Protein AF-A0A7T0G1X0-F1 (afdb_monomer_lite)

pLDDT: mean 75.82, std 17.88, range [45.31, 95.06]

Secondary structure (DSSP, 8-state):
--EEEEE-TTS-EEEEEEHHHHHHHHHHHHH-GGGG-TTS-----------PPPPP---

Foldseek 3Di:
DDKDFDADPVRHGDDIDDPVVVVVVVVCCVVPVVVVDPPPDPDDDPPDPPPDPDDDDDD

Radius of gyration: 16.85 Å; chains: 1; bounding box: 45×26×38 Å

Structure (mmCIF, N/CA/C/O backbone):
data_AF-A0A7T0G1X0-F1
#
_entry.id   AF-A0A7T0G1X0-F1
#
loop_
_atom_site.group_PDB
_atom_site.id
_atom_site.type_symbol
_atom_site.label_atom_id
_atom_site.label_alt_id
_atom_site.label_comp_id
_atom_site.label_asym_id
_atom_site.label_entity_id
_atom_site.label_seq_id
_atom_site.pdbx_PDB_ins_code
_atom_site.Cartn_x
_atom_site.Cartn_y
_atom_site.Cartn_z
_atom_site.occupancy
_atom_site.B_iso_or_equiv
_atom_site.auth_seq_id
_atom_site.auth_comp_id
_atom_site.auth_asym_id
_atom_site.auth_atom_id
_atom_site.pdbx_PDB_model_num
ATOM 1 N N . MET A 1 1 ? -4.417 7.625 19.530 1.00 66.88 1 MET A N 1
ATOM 2 C CA . MET A 1 1 ? -3.801 7.215 18.247 1.00 66.88 1 MET A CA 1
ATOM 3 C C . MET A 1 1 ? -4.905 6.676 17.353 1.00 66.88 1 MET A C 1
ATOM 5 O O . MET A 1 1 ? -5.712 5.911 17.856 1.00 66.88 1 MET A O 1
ATOM 9 N N . HIS A 1 2 ? -4.993 7.101 16.089 1.00 85.50 2 HIS A N 1
ATOM 10 C CA . HIS A 1 2 ? -6.024 6.613 15.164 1.00 85.50 2 HIS A CA 1
ATOM 11 C C . HIS A 1 2 ? -5.473 5.442 14.342 1.00 85.50 2 HIS A C 1
ATOM 13 O O . HIS A 1 2 ? -4.441 5.575 13.675 1.00 85.50 2 HIS A O 1
ATOM 19 N N . GLU A 1 3 ? -6.152 4.302 14.415 1.00 90.50 3 GLU A N 1
ATOM 20 C CA . GLU A 1 3 ? -5.818 3.085 13.676 1.00 90.50 3 GLU A CA 1
ATOM 21 C C . GLU A 1 3 ? -6.731 2.912 12.461 1.00 90.50 3 GLU A C 1
ATOM 23 O O . GLU A 1 3 ? -7.895 3.312 12.470 1.00 90.50 3 GLU A O 1
ATOM 28 N N . VAL A 1 4 ? -6.199 2.291 11.412 1.00 92.19 4 VAL A N 1
ATOM 29 C CA . VAL A 1 4 ? -6.891 2.021 10.152 1.00 92.19 4 VAL A CA 1
ATOM 30 C C . VAL A 1 4 ? -6.833 0.529 9.855 1.00 92.19 4 VAL A C 1
ATOM 32 O O . VAL A 1 4 ? -5.761 -0.079 9.814 1.00 92.19 4 VAL A O 1
ATOM 35 N N . LYS A 1 5 ? -8.002 -0.061 9.604 1.00 93.94 5 LYS A N 1
ATOM 36 C CA . LYS A 1 5 ? -8.152 -1.451 9.165 1.00 93.94 5 LYS A CA 1
ATOM 37 C C . LYS A 1 5 ? -7.992 -1.529 7.648 1.00 93.94 5 LYS A C 1
ATOM 39 O O . LYS A 1 5 ? -8.722 -0.875 6.910 1.00 93.94 5 LYS A O 1
ATOM 44 N N . VAL A 1 6 ? -7.051 -2.342 7.185 1.00 89.50 6 VAL A N 1
ATOM 45 C CA . VAL A 1 6 ? -6.804 -2.611 5.766 1.00 89.50 6 VAL A CA 1
ATOM 46 C C . VAL A 1 6 ? -7.358 -3.987 5.438 1.00 89.50 6 VAL A C 1
ATOM 48 O O . VAL A 1 6 ? -6.938 -4.986 6.026 1.00 89.50 6 VAL A O 1
ATOM 51 N N . TYR A 1 7 ? -8.270 -4.038 4.476 1.00 91.56 7 TYR A N 1
ATOM 52 C CA . TYR A 1 7 ? -8.876 -5.272 3.989 1.00 91.56 7 TYR A CA 1
ATOM 53 C C . TYR A 1 7 ? -8.214 -5.722 2.685 1.00 91.56 7 TYR A C 1
ATOM 55 O O . TYR A 1 7 ? -7.604 -4.923 1.967 1.00 91.56 7 TYR A O 1
ATOM 63 N N . ASP A 1 8 ? -8.276 -7.017 2.400 1.00 87.56 8 ASP A N 1
ATOM 64 C CA . ASP A 1 8 ? -7.887 -7.549 1.098 1.00 87.56 8 ASP A CA 1
ATOM 65 C C . ASP A 1 8 ? -9.016 -7.404 0.059 1.00 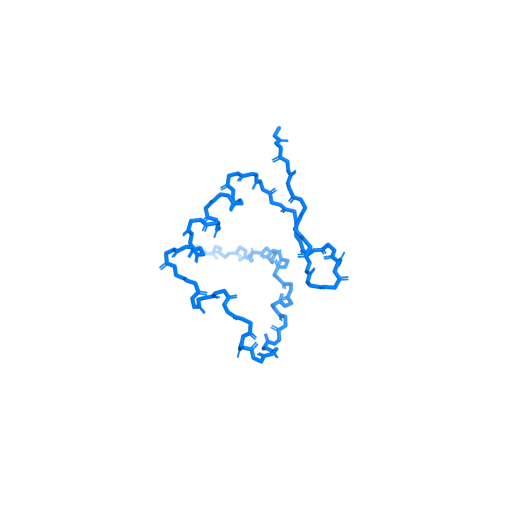87.56 8 ASP A C 1
ATOM 67 O O . ASP A 1 8 ? -10.086 -6.866 0.341 1.00 87.56 8 ASP A O 1
ATOM 71 N N . GLY A 1 9 ? -8.784 -7.885 -1.167 1.00 85.12 9 GLY A N 1
ATOM 72 C CA . GLY A 1 9 ? -9.788 -7.834 -2.236 1.00 85.12 9 GLY A CA 1
ATOM 73 C C . GLY A 1 9 ? -11.025 -8.709 -1.996 1.00 85.12 9 GLY A C 1
ATOM 74 O O . GLY A 1 9 ? -11.999 -8.560 -2.724 1.00 85.12 9 GLY A O 1
ATOM 75 N N . SER A 1 10 ? -10.996 -9.600 -0.997 1.00 92.19 10 SER A N 1
ATOM 76 C CA . SER A 1 10 ? -12.131 -10.434 -0.579 1.00 92.19 10 SER A CA 1
ATOM 77 C C . SER A 1 10 ? -12.915 -9.834 0.596 1.00 92.19 10 SER A C 1
ATOM 79 O O . SER A 1 10 ? -13.886 -10.429 1.053 1.00 92.19 10 SER A O 1
ATOM 81 N N . GLY A 1 11 ? -12.499 -8.664 1.097 1.00 89.44 11 GLY A N 1
ATOM 82 C CA . GLY A 1 11 ? -13.114 -8.007 2.251 1.00 89.44 11 GLY A CA 1
ATOM 83 C C . GLY A 1 11 ? -12.662 -8.566 3.602 1.00 89.44 11 GLY A C 1
ATOM 84 O O . GLY A 1 11 ? -13.210 -8.179 4.634 1.00 89.44 11 GLY A O 1
ATOM 85 N N . LYS A 1 12 ? -11.653 -9.446 3.640 1.00 95.06 12 LYS A N 1
ATOM 86 C CA . LYS A 1 12 ? -11.103 -9.975 4.896 1.00 95.06 12 LYS A CA 1
ATOM 87 C C . LYS A 1 12 ? -10.075 -9.015 5.477 1.00 95.06 12 LYS A C 1
ATOM 89 O O . LYS A 1 12 ? -9.299 -8.400 4.742 1.00 95.06 12 LYS A O 1
ATOM 94 N N . LEU A 1 13 ? -10.071 -8.875 6.807 1.00 92.44 13 LEU A N 1
ATOM 95 C CA . LEU A 1 13 ? -9.112 -8.014 7.498 1.00 92.44 13 LEU A CA 1
ATOM 96 C C . LEU A 1 13 ? -7.702 -8.549 7.254 1.00 92.44 13 LEU A C 1
ATOM 98 O O . LEU A 1 13 ? -7.357 -9.640 7.699 1.00 92.44 13 LEU A O 1
ATOM 102 N N . LYS A 1 14 ? -6.888 -7.766 6.548 1.00 90.56 14 LYS A N 1
ATOM 103 C CA . LYS A 1 14 ? -5.520 -8.140 6.199 1.00 90.56 14 LYS A CA 1
ATOM 104 C C . LYS A 1 14 ? -4.522 -7.629 7.230 1.00 90.56 14 LYS A C 1
ATOM 106 O O . LYS A 1 14 ? -3.599 -8.351 7.591 1.00 90.56 14 LYS A O 1
ATOM 111 N N . LYS A 1 15 ? -4.661 -6.369 7.663 1.00 91.56 15 LYS A N 1
ATOM 112 C CA . LYS A 1 15 ? -3.773 -5.748 8.662 1.00 91.56 15 LYS A CA 1
ATOM 113 C C . LYS A 1 15 ? -4.410 -4.506 9.291 1.00 91.56 15 LYS A C 1
ATOM 115 O O . LYS A 1 15 ? -5.215 -3.842 8.648 1.00 91.56 15 LYS A O 1
ATOM 120 N N . VAL A 1 16 ? -3.997 -4.159 10.507 1.00 93.50 16 VAL A N 1
ATOM 121 C CA . VAL A 1 16 ? -4.268 -2.859 11.145 1.00 93.50 16 VAL A CA 1
ATOM 122 C C . VAL A 1 16 ? -2.989 -2.019 11.108 1.00 93.50 16 VAL A C 1
ATOM 124 O O . VAL A 1 16 ? -1.912 -2.531 11.414 1.00 93.50 16 VAL A O 1
ATOM 127 N N . ILE A 1 17 ? -3.082 -0.763 10.672 1.00 93.25 17 ILE A N 1
ATOM 128 C CA . ILE A 1 17 ? -1.946 0.169 10.558 1.00 93.25 17 ILE A CA 1
ATOM 129 C C . ILE A 1 17 ? -2.304 1.541 11.131 1.00 93.25 17 ILE A C 1
ATOM 131 O O . ILE A 1 17 ? -3.475 1.863 11.306 1.00 93.25 17 ILE A O 1
ATOM 135 N N . SER A 1 18 ? -1.305 2.385 11.376 1.00 93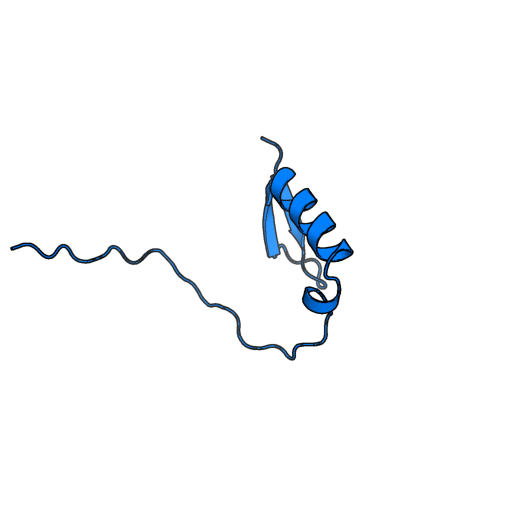.81 18 SER A N 1
ATOM 136 C CA . SER A 1 18 ? -1.547 3.792 11.712 1.00 93.81 18 SER A CA 1
ATOM 137 C C . SER A 1 18 ? -1.901 4.621 10.471 1.00 93.81 18 SER A C 1
ATOM 139 O O . SER A 1 18 ? -1.504 4.290 9.349 1.00 93.81 18 SER A O 1
ATOM 141 N N . VAL A 1 19 ? -2.577 5.758 10.671 1.00 91.62 19 VAL A N 1
ATOM 142 C CA . VAL A 1 19 ? -2.861 6.730 9.592 1.00 91.62 19 VAL A CA 1
ATOM 143 C C . VAL A 1 19 ? -1.573 7.214 8.911 1.00 91.62 19 VAL A C 1
ATOM 145 O O . VAL A 1 19 ? -1.513 7.316 7.689 1.00 91.62 19 VAL A O 1
ATOM 148 N N . LYS A 1 20 ? -0.498 7.436 9.679 1.00 92.25 20 LYS A N 1
ATOM 149 C CA . LYS A 1 20 ? 0.807 7.839 9.130 1.00 92.25 20 LYS A CA 1
ATOM 150 C C . LYS A 1 20 ? 1.339 6.809 8.129 1.00 92.25 20 LYS A C 1
ATOM 152 O O . LYS A 1 20 ? 1.831 7.172 7.066 1.00 92.25 20 LYS A O 1
ATOM 157 N N . GLN A 1 21 ? 1.210 5.522 8.451 1.00 90.75 21 GLN A N 1
ATOM 158 C CA . GLN A 1 21 ? 1.647 4.441 7.572 1.00 90.75 21 GLN A CA 1
ATOM 159 C C . GLN A 1 21 ? 0.768 4.312 6.319 1.00 90.75 21 GLN A C 1
ATOM 161 O O . GLN A 1 21 ? 1.278 3.941 5.260 1.00 90.75 21 GLN A O 1
ATOM 166 N N . LEU A 1 22 ? -0.526 4.639 6.417 1.00 90.94 22 LEU A N 1
ATOM 167 C CA . LEU A 1 22 ? -1.419 4.711 5.259 1.00 90.94 22 LEU A CA 1
ATOM 168 C C . LEU A 1 22 ? -0.964 5.795 4.270 1.00 90.94 22 LEU A C 1
ATOM 170 O O . LEU A 1 22 ? -0.845 5.503 3.082 1.00 90.94 22 LEU A O 1
ATOM 174 N N . ASN A 1 23 ? -0.641 6.997 4.757 1.00 92.25 23 ASN A N 1
ATOM 175 C CA . ASN A 1 23 ? -0.203 8.108 3.903 1.00 92.25 23 ASN A CA 1
ATOM 176 C C . ASN A 1 23 ? 1.091 7.783 3.151 1.00 92.25 23 ASN A C 1
ATOM 178 O O . ASN A 1 23 ? 1.126 7.891 1.929 1.00 92.25 23 ASN A O 1
ATOM 182 N N . VAL A 1 24 ? 2.104 7.264 3.853 1.00 92.12 24 VAL A N 1
ATOM 183 C CA . VAL A 1 24 ? 3.375 6.841 3.231 1.00 92.12 24 VAL A CA 1
ATOM 184 C C . VAL A 1 24 ? 3.143 5.801 2.133 1.00 92.12 24 VAL A C 1
ATOM 186 O O . VAL A 1 24 ? 3.813 5.793 1.102 1.00 92.12 24 VAL A O 1
ATOM 189 N N . ARG A 1 25 ? 2.191 4.886 2.339 1.00 88.94 25 ARG A N 1
ATOM 190 C CA . ARG A 1 25 ? 1.852 3.881 1.330 1.00 88.94 25 ARG A CA 1
ATOM 191 C C . ARG A 1 25 ? 1.179 4.505 0.105 1.00 88.94 25 ARG A C 1
ATOM 193 O O . ARG A 1 25 ? 1.476 4.067 -1.002 1.00 88.94 25 ARG A O 1
ATOM 200 N N . SER A 1 26 ? 0.311 5.495 0.307 1.00 89.50 26 SER A N 1
ATOM 201 C CA . SER A 1 26 ? -0.339 6.245 -0.775 1.00 89.50 26 SER A CA 1
ATOM 202 C C . SER A 1 26 ? 0.694 6.969 -1.642 1.00 89.50 26 SER A C 1
ATOM 204 O O . SER A 1 26 ? 0.696 6.813 -2.859 1.00 89.50 26 SER A O 1
ATOM 206 N N . GLU A 1 27 ? 1.647 7.661 -1.014 1.00 93.75 27 GLU A N 1
ATOM 207 C CA . GLU A 1 27 ? 2.746 8.349 -1.707 1.00 93.75 27 GLU A CA 1
ATOM 208 C C . GLU A 1 27 ? 3.599 7.375 -2.527 1.00 93.75 27 GLU A C 1
ATOM 210 O O . GLU A 1 27 ? 3.818 7.586 -3.719 1.00 93.75 27 GLU A O 1
ATOM 215 N N . LYS A 1 28 ? 3.996 6.240 -1.936 1.00 90.38 28 LYS A N 1
ATOM 216 C CA . LYS A 1 28 ? 4.757 5.202 -2.652 1.00 90.38 28 LYS A CA 1
ATOM 217 C C . LYS A 1 28 ? 3.993 4.594 -3.823 1.00 90.38 28 LYS A C 1
ATOM 219 O O . LYS A 1 28 ? 4.609 4.180 -4.801 1.00 90.38 28 LYS A O 1
ATOM 224 N N . GLN A 1 29 ? 2.670 4.494 -3.723 1.00 89.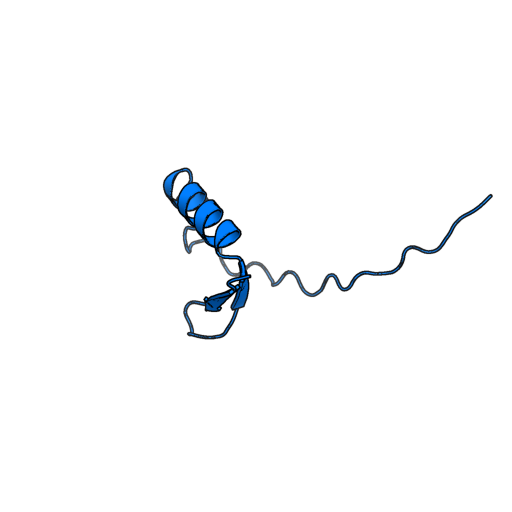38 29 GLN A N 1
ATOM 225 C CA . GLN A 1 29 ? 1.847 3.989 -4.816 1.00 89.38 29 GLN A CA 1
ATOM 226 C C . GLN A 1 29 ? 1.785 4.983 -5.983 1.00 89.38 29 GLN A C 1
ATOM 228 O O . GLN A 1 29 ? 1.718 4.541 -7.128 1.00 89.38 29 GLN A O 1
ATOM 233 N N . LEU A 1 30 ? 1.842 6.289 -5.706 1.00 90.44 30 LEU A N 1
ATOM 234 C CA . LEU A 1 30 ? 1.944 7.330 -6.731 1.00 90.44 30 LEU A CA 1
ATOM 235 C C . L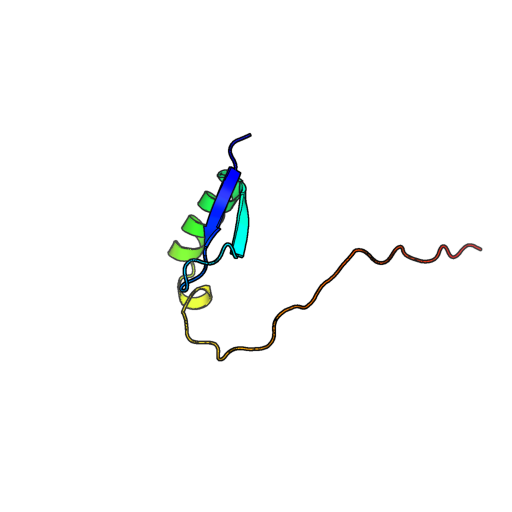EU A 1 30 ? 3.335 7.354 -7.378 1.00 90.44 30 LEU A C 1
ATOM 237 O O . LEU A 1 30 ? 3.432 7.409 -8.599 1.00 90.44 30 LEU A O 1
ATOM 241 N N . GLU A 1 31 ? 4.399 7.269 -6.576 1.00 93.31 31 GLU A N 1
ATOM 242 C CA . GLU A 1 31 ? 5.786 7.296 -7.064 1.00 93.31 31 GLU A CA 1
ATOM 243 C C . GLU A 1 31 ? 6.151 6.029 -7.852 1.00 93.31 31 GLU A C 1
ATOM 245 O O . GLU A 1 31 ? 6.866 6.075 -8.850 1.00 93.31 31 GLU A O 1
ATOM 250 N N . SER A 1 32 ? 5.672 4.873 -7.396 1.00 88.62 32 SER A N 1
ATOM 251 C CA . SER A 1 32 ? 6.096 3.561 -7.883 1.00 88.62 32 SER A CA 1
ATOM 252 C C . SER A 1 32 ? 4.912 2.587 -8.004 1.00 88.62 32 SER A C 1
ATOM 254 O O . SER A 1 32 ? 4.873 1.549 -7.328 1.00 88.62 32 SER A O 1
ATOM 256 N N . PRO A 1 33 ? 3.937 2.861 -8.895 1.00 85.19 33 PRO A N 1
ATOM 257 C CA . PRO A 1 33 ? 2.703 2.077 -9.009 1.00 85.19 33 PRO A CA 1
ATOM 258 C C . PRO A 1 33 ? 2.952 0.607 -9.383 1.00 85.19 33 PRO A C 1
ATOM 260 O O . PRO A 1 33 ? 2.219 -0.281 -8.941 1.00 85.19 33 PRO A O 1
ATOM 263 N N . SER A 1 34 ? 4.025 0.319 -10.128 1.00 83.06 34 SER A N 1
ATOM 264 C CA . SER A 1 34 ? 4.401 -1.034 -10.565 1.00 83.06 34 SER A CA 1
ATOM 265 C C . SER A 1 34 ? 4.666 -2.006 -9.409 1.00 83.06 34 SER A C 1
ATOM 267 O O . SER A 1 34 ? 4.431 -3.206 -9.555 1.00 83.06 34 SER A O 1
ATOM 269 N N . PHE A 1 35 ? 5.097 -1.517 -8.239 1.00 77.38 35 PHE A N 1
ATOM 270 C CA . PHE A 1 35 ? 5.289 -2.350 -7.042 1.00 77.38 35 PHE A CA 1
ATOM 271 C C . PHE A 1 35 ? 3.969 -2.835 -6.430 1.00 77.38 35 PHE A C 1
ATOM 273 O O . PHE A 1 35 ? 3.954 -3.829 -5.703 1.00 77.38 35 PHE A O 1
ATOM 280 N N . PHE A 1 36 ? 2.864 -2.154 -6.733 1.00 79.25 36 PHE A N 1
ATOM 281 C CA . PHE A 1 36 ? 1.533 -2.451 -6.207 1.00 79.25 36 PHE A CA 1
ATOM 282 C C . PHE A 1 36 ? 0.608 -3.107 -7.249 1.00 79.25 36 PHE A C 1
ATOM 284 O O . PHE A 1 36 ? -0.539 -3.431 -6.931 1.00 79.25 36 PHE A O 1
ATOM 291 N N . GLY A 1 37 ? 1.097 -3.344 -8.472 1.00 72.81 37 GLY A N 1
ATOM 292 C CA . GLY A 1 37 ? 0.365 -4.027 -9.540 1.00 72.81 37 GLY A CA 1
ATOM 293 C C . GLY A 1 37 ? 0.032 -5.487 -9.200 1.00 72.81 37 GLY A C 1
ATOM 294 O O . GLY A 1 37 ? 0.864 -6.240 -8.689 1.00 72.81 37 GLY A O 1
ATOM 295 N N . ARG A 1 38 ? -1.202 -5.910 -9.499 1.00 66.12 38 ARG A N 1
ATOM 296 C CA . ARG A 1 38 ? -1.770 -7.233 -9.168 1.00 66.12 38 ARG A CA 1
ATOM 297 C C . ARG A 1 38 ? -1.318 -8.341 -10.133 1.00 66.12 38 ARG A C 1
ATOM 299 O O . ARG A 1 38 ? -2.150 -9.058 -10.677 1.00 66.12 38 ARG A O 1
ATOM 306 N N . ASN A 1 39 ? -0.015 -8.482 -10.380 1.00 58.78 39 ASN A N 1
ATOM 307 C CA . ASN A 1 39 ? 0.470 -9.372 -11.449 1.00 58.78 39 ASN A CA 1
ATOM 308 C C . ASN A 1 39 ? 1.598 -10.317 -11.024 1.00 58.78 39 ASN A C 1
ATOM 310 O O . ASN A 1 39 ? 2.129 -11.049 -11.857 1.00 58.78 39 ASN A O 1
ATOM 314 N N . LYS A 1 40 ? 1.957 -10.374 -9.740 1.00 54.62 40 LYS A N 1
ATOM 315 C CA . LYS A 1 40 ? 2.809 -11.459 -9.252 1.00 54.62 40 LYS A CA 1
ATOM 316 C C . LYS A 1 40 ? 1.899 -12.580 -8.778 1.00 54.62 40 LYS A C 1
ATOM 318 O O . LYS A 1 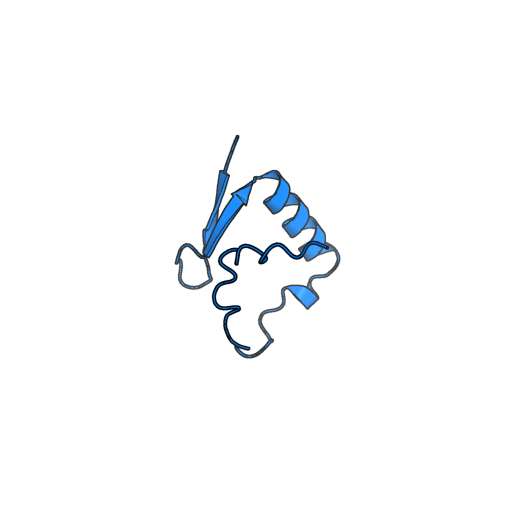40 ? 1.237 -12.449 -7.751 1.00 54.62 40 LYS A O 1
ATOM 323 N N . LYS A 1 41 ? 1.843 -13.648 -9.584 1.00 52.28 41 LYS A N 1
ATOM 324 C CA . LYS A 1 41 ? 1.371 -14.984 -9.193 1.00 52.28 41 LYS A CA 1
ATOM 325 C C . LYS A 1 41 ? 1.638 -15.194 -7.706 1.00 52.28 41 LYS A C 1
ATOM 327 O O . LYS A 1 41 ? 2.744 -14.898 -7.266 1.00 52.28 41 LYS A O 1
ATOM 332 N N . ALA A 1 42 ? 0.631 -15.680 -6.986 1.00 52.88 42 ALA A N 1
ATOM 333 C CA . ALA A 1 42 ? 0.664 -16.030 -5.573 1.00 52.88 42 ALA A CA 1
ATOM 334 C C . ALA A 1 42 ? 1.961 -16.771 -5.183 1.00 52.88 42 ALA A C 1
ATOM 336 O O . ALA A 1 42 ? 2.035 -17.995 -5.195 1.00 52.88 42 ALA A O 1
ATOM 337 N N . GLY A 1 43 ? 3.012 -16.020 -4.866 1.00 50.84 43 GLY A N 1
ATOM 338 C CA . GLY A 1 43 ? 4.218 -16.525 -4.243 1.00 50.84 43 GLY A CA 1
ATOM 339 C C . GLY A 1 43 ? 3.950 -16.481 -2.757 1.00 50.84 43 GLY A C 1
ATOM 340 O O . GLY A 1 43 ? 3.948 -15.388 -2.210 1.00 50.84 43 GLY A O 1
ATOM 341 N N . LYS A 1 44 ? 3.603 -17.653 -2.213 1.00 51.81 44 LYS A N 1
ATOM 342 C CA . LYS A 1 44 ? 3.558 -18.103 -0.810 1.00 51.81 44 LYS A CA 1
ATOM 343 C C . LYS A 1 44 ? 3.470 -17.022 0.291 1.00 51.81 44 LYS A C 1
ATOM 345 O O . LYS A 1 44 ? 4.271 -16.092 0.308 1.00 51.81 44 LYS A O 1
ATOM 350 N N . PRO A 1 45 ? 2.567 -17.176 1.278 1.00 53.06 45 PRO A N 1
ATOM 351 C CA . PRO A 1 45 ? 2.570 -16.296 2.441 1.00 53.06 45 PRO A CA 1
ATOM 352 C C . PRO A 1 45 ? 3.950 -16.340 3.112 1.00 53.06 45 PRO A C 1
ATOM 354 O O . PRO A 1 45 ? 4.553 -17.404 3.235 1.00 53.06 45 PRO A O 1
ATOM 357 N N . ALA A 1 46 ? 4.452 -15.181 3.541 1.00 54.19 46 ALA A N 1
ATOM 358 C CA . ALA A 1 46 ? 5.436 -15.149 4.612 1.00 54.19 46 ALA A CA 1
ATOM 359 C C . ALA A 1 46 ? 4.696 -15.610 5.874 1.00 54.19 46 ALA A C 1
ATOM 361 O O . ALA A 1 46 ? 4.092 -14.806 6.586 1.00 54.19 46 ALA A O 1
ATOM 362 N N . ASP A 1 47 ? 4.621 -16.927 6.049 1.00 50.09 47 ASP A N 1
ATOM 363 C CA . ASP A 1 47 ? 4.236 -17.559 7.297 1.00 50.09 47 ASP A CA 1
ATOM 364 C C . ASP A 1 47 ? 5.151 -17.032 8.407 1.00 50.09 47 ASP A C 1
ATOM 366 O O . ASP A 1 47 ? 6.370 -17.118 8.305 1.00 50.09 47 ASP A O 1
ATOM 370 N N . ASN A 1 48 ? 4.520 -16.450 9.427 1.00 51.94 48 ASN A N 1
ATOM 371 C CA . ASN A 1 48 ? 4.985 -16.322 10.806 1.00 51.94 48 ASN A CA 1
ATOM 372 C C . ASN A 1 48 ? 6.499 -16.168 11.033 1.00 51.94 48 ASN A C 1
ATOM 374 O O . ASN A 1 48 ? 7.199 -17.155 11.238 1.00 51.94 48 ASN A O 1
ATOM 378 N N . GLU A 1 49 ? 6.962 -14.932 11.225 1.00 45.88 49 GLU A N 1
ATOM 379 C CA . GLU A 1 49 ? 8.078 -14.703 12.148 1.00 45.88 49 GLU A CA 1
ATOM 380 C C . GLU A 1 49 ? 7.495 -14.206 13.477 1.00 45.88 49 GLU A C 1
ATOM 382 O O . GLU A 1 49 ? 7.413 -13.012 13.766 1.00 45.88 49 GLU A O 1
ATOM 387 N N . SER A 1 50 ? 6.993 -15.159 14.269 1.00 50.34 50 SER A N 1
ATOM 388 C CA . SER A 1 50 ? 6.968 -15.003 15.724 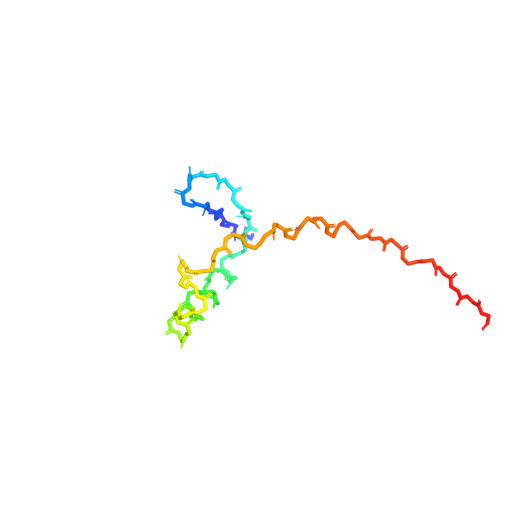1.00 50.34 50 SER A CA 1
ATOM 389 C C . SER A 1 50 ? 8.412 -14.780 16.192 1.00 50.34 50 SER A C 1
ATOM 391 O O . SER A 1 50 ? 9.307 -15.458 15.682 1.00 50.34 50 SER A O 1
ATOM 393 N N . PRO A 1 51 ? 8.677 -13.871 17.145 1.00 47.50 51 PRO A N 1
ATOM 394 C CA . PRO A 1 51 ? 10.039 -13.578 17.574 1.00 47.50 51 PRO A CA 1
ATOM 395 C C . PRO A 1 51 ? 10.629 -14.814 18.262 1.00 47.50 51 PRO A C 1
ATOM 397 O O . PRO A 1 51 ? 10.206 -15.177 19.359 1.00 47.50 51 PRO A O 1
ATOM 400 N N . GLN A 1 52 ? 11.594 -15.483 17.627 1.00 53.94 52 GLN A N 1
ATOM 401 C CA . GLN A 1 52 ? 12.416 -16.468 18.328 1.00 53.94 52 GLN A CA 1
ATOM 402 C C . GLN A 1 52 ? 13.369 -15.709 19.267 1.00 53.94 52 GLN A C 1
ATOM 404 O O . GLN A 1 52 ? 14.104 -14.837 18.797 1.00 53.94 52 GLN A O 1
ATOM 409 N N . PRO A 1 53 ? 13.377 -15.986 20.585 1.00 53.56 53 PRO A N 1
ATOM 410 C CA . PRO A 1 53 ? 14.371 -15.412 21.479 1.00 53.56 53 PRO A CA 1
ATOM 411 C C . PRO A 1 53 ? 15.739 -16.017 21.142 1.00 53.56 53 PRO A C 1
ATOM 413 O O . PRO A 1 53 ? 15.909 -17.236 21.149 1.00 53.56 53 PRO A O 1
ATOM 416 N N . ALA A 1 54 ? 16.710 -15.164 20.817 1.00 63.22 54 ALA A N 1
ATOM 417 C CA . ALA A 1 54 ? 18.081 -15.585 20.555 1.00 63.22 54 ALA A CA 1
ATOM 418 C C . ALA A 1 54 ? 18.669 -16.298 21.794 1.00 63.22 54 ALA A C 1
ATOM 420 O O . ALA A 1 54 ? 18.537 -15.775 22.905 1.00 63.22 54 ALA A O 1
ATOM 421 N N . PRO A 1 55 ? 19.330 -17.463 21.652 1.00 60.06 55 PRO A N 1
ATOM 422 C CA . PRO A 1 55 ? 20.030 -18.079 22.767 1.00 60.06 55 PRO A CA 1
ATOM 423 C C . PRO A 1 55 ? 21.296 -17.273 23.077 1.00 60.06 55 PRO A C 1
ATOM 425 O O . PRO A 1 55 ? 22.159 -17.078 22.220 1.00 60.06 55 PRO A O 1
ATOM 428 N N . ASN A 1 56 ? 21.388 -16.807 24.324 1.00 66.12 56 ASN A N 1
ATOM 429 C CA . ASN A 1 56 ? 22.577 -16.187 24.901 1.00 66.12 56 ASN A CA 1
ATOM 430 C C . ASN A 1 56 ? 23.827 -17.026 24.607 1.00 66.12 56 ASN A C 1
ATOM 432 O O . ASN A 1 56 ? 23.859 -18.219 24.912 1.00 66.12 56 ASN A O 1
ATOM 436 N N . LYS A 1 57 ? 24.885 -16.385 24.106 1.00 45.31 57 LYS A N 1
ATOM 437 C CA . LYS A 1 57 ? 26.223 -16.975 24.084 1.00 45.31 57 LYS A CA 1
ATOM 438 C C . LYS A 1 57 ? 27.241 -15.972 24.627 1.00 45.31 57 LYS A C 1
ATOM 440 O O . LYS A 1 57 ? 27.701 -15.102 23.899 1.00 45.31 57 LYS A O 1
ATOM 445 N N . ALA A 1 58 ? 27.555 -16.118 25.917 1.00 46.19 58 ALA A N 1
ATOM 446 C CA . ALA A 1 58 ? 28.870 -15.783 26.472 1.00 46.19 58 ALA A CA 1
ATOM 447 C C . ALA A 1 58 ? 29.900 -16.782 25.894 1.00 46.19 58 ALA A C 1
ATOM 449 O O . ALA A 1 58 ? 29.504 -17.896 25.520 1.00 46.19 58 ALA A O 1
ATOM 450 N N . PRO A 1 59 ? 31.173 -16.404 25.724 1.00 58.22 59 PRO A N 1
ATOM 451 C CA . PRO A 1 59 ? 32.096 -16.254 26.855 1.00 58.22 59 PRO A CA 1
ATOM 452 C C . PRO A 1 59 ? 32.876 -14.933 26.888 1.00 58.22 59 PRO A C 1
ATOM 454 O O . PRO A 1 59 ? 33.109 -14.343 25.810 1.00 58.22 59 PRO A O 1
#

Sequence (59 aa):
MHEVKVYDGSGKLKKVISVKQLNVRSEKQLESPSFFGRNKKAGKPADNESPQPAPNKAP

Organism: NCBI:txid2705534